Protein AF-A0A3B9JAD2-F1 (afdb_monomer_lite)

Foldseek 3Di:
DAQELVVVVVVVVVVLVVLVVDPAAEAEYADPDDHDDHHRYDYHHQPPHPCSQWDWDFDDAAPFGKIWIWGFPCPPPDDPPDDTDIDTDIDRDNQVSLVVLCVVCVVPVPRRPNDDRPVPRD

Radius of gyration: 14.97 Å; chains: 1; bounding box: 37×29×38 Å

pLDDT: mean 92.14, std 4.78, range [67.0, 97.69]

Structure (mmCIF, N/CA/C/O backbone):
data_AF-A0A3B9JAD2-F1
#
_entry.id   AF-A0A3B9JAD2-F1
#
loop_
_atom_site.group_PDB
_atom_site.id
_atom_site.type_symbol
_atom_site.label_atom_id
_atom_site.label_alt_id
_atom_site.label_comp_id
_atom_site.label_asym_id
_atom_site.label_entity_id
_atom_site.label_seq_id
_atom_site.pdbx_PDB_ins_code
_atom_site.Cartn_x
_atom_site.Cartn_y
_atom_site.Cartn_z
_atom_site.occupancy
_atom_site.B_iso_or_equiv
_atom_site.auth_seq_id
_atom_site.auth_comp_id
_atom_site.auth_asym_id
_atom_site.auth_atom_id
_atom_site.pdbx_PDB_model_num
ATOM 1 N N . SER A 1 1 ? 3.358 -1.846 -1.613 1.00 85.94 1 SER A N 1
ATOM 2 C CA . SER A 1 1 ? 3.607 -1.109 -2.853 1.00 85.94 1 SER A CA 1
ATOM 3 C C . SER A 1 1 ? 4.298 -2.019 -3.836 1.00 85.94 1 SER A C 1
ATOM 5 O O . SER A 1 1 ? 4.898 -3.017 -3.444 1.00 85.94 1 SER A O 1
ATOM 7 N N . PHE A 1 2 ? 4.199 -1.671 -5.106 1.00 84.81 2 PHE A N 1
ATOM 8 C CA . PHE A 1 2 ? 5.046 -2.179 -6.165 1.00 84.81 2 PHE A CA 1
ATOM 9 C C . PHE A 1 2 ? 5.645 -0.966 -6.861 1.00 84.81 2 PHE A C 1
ATOM 11 O O . PHE A 1 2 ? 4.977 0.048 -6.981 1.00 84.81 2 PHE A O 1
ATOM 18 N N . GLN A 1 3 ? 6.886 -1.050 -7.334 1.00 85.75 3 GLN A N 1
ATOM 19 C CA . GLN A 1 3 ? 7.441 0.045 -8.145 1.00 85.75 3 GLN A CA 1
ATOM 20 C C . GLN A 1 3 ? 6.612 0.247 -9.428 1.00 85.75 3 GLN A C 1
ATOM 22 O O . GLN A 1 3 ? 6.395 1.371 -9.856 1.00 85.75 3 GLN A O 1
ATOM 27 N N . TYR A 1 4 ? 6.081 -0.850 -9.982 1.00 90.31 4 TYR A N 1
ATOM 28 C CA . TYR A 1 4 ? 5.331 -0.899 -11.237 1.00 90.31 4 TYR A CA 1
ATOM 29 C C . TYR A 1 4 ? 4.114 -1.824 -11.114 1.00 90.31 4 TYR A C 1
ATOM 31 O O . TYR A 1 4 ? 4.210 -2.884 -10.482 1.00 90.31 4 TYR A O 1
ATOM 39 N N . PHE A 1 5 ? 2.991 -1.473 -11.741 1.00 93.50 5 PHE A N 1
ATOM 40 C CA . PHE A 1 5 ? 1.769 -2.286 -11.753 1.00 93.50 5 PHE A CA 1
ATOM 41 C C . PHE A 1 5 ? 1.923 -3.604 -12.515 1.00 93.50 5 PHE A C 1
ATOM 43 O O . PHE A 1 5 ? 1.329 -4.608 -12.115 1.00 93.50 5 PHE A O 1
ATOM 50 N N . SER A 1 6 ? 2.793 -3.674 -13.522 1.00 91.56 6 SER A N 1
ATOM 51 C CA . SER A 1 6 ? 3.139 -4.928 -14.209 1.00 91.56 6 SER A CA 1
ATOM 52 C C . SER A 1 6 ? 3.608 -6.031 -13.251 1.00 91.56 6 SER A C 1
ATOM 54 O O . SER A 1 6 ? 3.341 -7.216 -13.465 1.00 91.56 6 SER A O 1
ATOM 56 N N . ARG A 1 7 ? 4.239 -5.661 -12.131 1.00 89.19 7 ARG A N 1
ATOM 57 C CA . ARG A 1 7 ? 4.688 -6.610 -11.099 1.00 89.19 7 ARG A CA 1
ATOM 58 C C . ARG A 1 7 ? 3.548 -7.152 -10.235 1.00 89.19 7 ARG A C 1
ATOM 60 O O . ARG A 1 7 ? 3.703 -8.218 -9.642 1.00 89.19 7 ARG A O 1
ATOM 67 N N . ILE A 1 8 ? 2.417 -6.451 -10.177 1.00 88.75 8 ILE A N 1
ATOM 68 C CA . ILE A 1 8 ? 1.202 -6.893 -9.478 1.00 88.75 8 ILE A CA 1
ATOM 69 C C . ILE A 1 8 ? 0.496 -7.972 -10.286 1.00 88.75 8 ILE A C 1
ATOM 71 O O . ILE A 1 8 ? 0.026 -8.954 -9.715 1.00 88.75 8 ILE A O 1
ATOM 75 N N . VAL A 1 9 ? 0.461 -7.823 -11.613 1.00 84.44 9 VAL A N 1
ATOM 76 C CA . VAL A 1 9 ? -0.171 -8.788 -12.525 1.00 84.44 9 VAL A CA 1
ATOM 77 C C . VAL A 1 9 ? 0.416 -10.189 -12.322 1.00 84.44 9 VAL A C 1
ATOM 79 O O . VAL A 1 9 ? -0.322 -11.163 -12.209 1.00 84.44 9 VAL A O 1
ATOM 82 N N . ALA A 1 10 ? 1.737 -10.290 -12.145 1.00 85.69 10 ALA A N 1
ATOM 83 C CA . ALA A 1 10 ? 2.415 -11.555 -11.851 1.00 85.69 10 ALA A CA 1
ATOM 84 C C . ALA A 1 10 ? 2.022 -12.191 -10.496 1.00 85.69 10 ALA A C 1
ATOM 86 O O . ALA A 1 10 ? 2.342 -13.348 -10.244 1.00 85.69 10 ALA A O 1
ATOM 87 N N . GLN A 1 11 ? 1.352 -11.444 -9.615 1.00 89.62 11 GLN A N 1
ATOM 88 C CA . GLN A 1 11 ? 0.951 -11.845 -8.261 1.00 89.62 11 GLN A CA 1
ATOM 89 C C . GLN A 1 11 ? -0.579 -11.859 -8.086 1.00 89.62 11 GLN A C 1
ATOM 91 O O . GLN A 1 11 ? -1.074 -11.830 -6.955 1.00 89.62 11 GLN A O 1
ATOM 96 N N . GLN A 1 12 ? -1.334 -11.898 -9.189 1.00 91.19 12 GLN A N 1
ATOM 97 C CA . GLN A 1 12 ? -2.786 -11.709 -9.199 1.00 91.19 12 GLN A CA 1
ATOM 98 C C . GLN A 1 12 ? -3.537 -12.621 -8.219 1.00 91.19 12 GLN A C 1
ATOM 100 O O . GLN A 1 12 ? -4.384 -12.140 -7.466 1.00 91.19 12 GLN A O 1
ATOM 105 N N . GLU A 1 13 ? -3.231 -13.921 -8.188 1.00 93.06 13 GLU A N 1
ATOM 106 C CA . GLU A 1 13 ? -3.914 -14.872 -7.298 1.00 93.06 13 GLU A CA 1
ATOM 107 C C . GLU A 1 13 ? -3.743 -14.481 -5.823 1.00 93.06 13 GLU A C 1
ATOM 109 O O . GLU A 1 13 ? -4.714 -14.385 -5.069 1.00 93.06 13 GLU A O 1
ATOM 114 N N . ARG A 1 14 ? -2.510 -14.152 -5.426 1.00 93.25 14 ARG A N 1
ATOM 115 C CA . ARG A 1 14 ? -2.186 -13.732 -4.062 1.00 93.25 14 ARG A CA 1
ATOM 116 C C . ARG A 1 14 ? -2.900 -12.436 -3.691 1.00 93.25 14 ARG A C 1
ATOM 118 O O . ARG A 1 14 ? -3.459 -12.334 -2.602 1.00 93.25 14 ARG A O 1
ATOM 125 N N . TYR A 1 15 ? -2.901 -11.455 -4.590 1.00 93.81 15 TYR A N 1
ATOM 126 C CA . TYR A 1 15 ? -3.516 -10.154 -4.329 1.00 93.81 15 TYR A CA 1
ATOM 127 C C . TYR A 1 15 ? -5.042 -10.188 -4.355 1.00 93.81 15 TYR A C 1
ATOM 129 O O . TYR A 1 15 ? -5.668 -9.423 -3.628 1.00 93.81 15 TYR A O 1
ATOM 137 N N . THR A 1 16 ? -5.638 -11.150 -5.061 1.00 95.06 16 THR A N 1
ATOM 138 C CA . THR A 1 16 ? -7.072 -11.446 -4.948 1.00 95.06 16 THR A CA 1
ATOM 139 C C . THR A 1 16 ? -7.430 -11.856 -3.517 1.00 95.06 16 THR A C 1
ATOM 141 O O . THR A 1 16 ? -8.386 -11.338 -2.949 1.00 95.06 16 THR A O 1
ATOM 144 N N . GLN A 1 17 ? -6.637 -12.731 -2.889 1.00 95.25 17 GLN A N 1
ATOM 145 C CA . GLN A 1 17 ? -6.890 -13.154 -1.505 1.00 95.25 17 GLN A CA 1
ATOM 146 C C . GLN A 1 17 ? -6.702 -12.011 -0.502 1.00 95.25 17 GLN A C 1
ATOM 148 O O . GLN A 1 17 ? -7.513 -11.850 0.407 1.00 95.25 17 GLN A O 1
ATOM 153 N N . VAL A 1 18 ? -5.675 -11.177 -0.691 1.00 93.44 18 VAL A N 1
ATOM 154 C CA . VAL A 1 18 ? -5.462 -9.986 0.148 1.00 93.44 18 VAL A CA 1
ATOM 155 C C . VAL A 1 18 ? -6.651 -9.032 0.034 1.00 93.44 18 VAL A C 1
ATOM 157 O O . VAL A 1 18 ? -7.226 -8.648 1.048 1.00 93.44 18 VAL A O 1
ATOM 160 N N . ALA A 1 19 ? -7.084 -8.722 -1.188 1.00 95.12 19 ALA A N 1
ATOM 161 C CA . ALA A 1 19 ? -8.247 -7.881 -1.451 1.00 95.12 19 ALA A CA 1
ATOM 162 C C . ALA A 1 19 ? -9.533 -8.418 -0.792 1.00 95.12 19 ALA A C 1
ATOM 164 O O . ALA A 1 19 ? -10.357 -7.645 -0.302 1.00 95.12 19 ALA A O 1
ATOM 165 N N . LEU A 1 20 ? -9.702 -9.745 -0.731 1.00 94.88 20 LEU A N 1
ATOM 166 C CA . LEU A 1 20 ? -10.833 -10.409 -0.071 1.00 94.88 20 LEU A CA 1
ATOM 167 C C . LEU A 1 20 ? -10.730 -10.443 1.466 1.00 94.88 20 LEU A C 1
ATOM 169 O O . LEU A 1 20 ? -11.762 -10.474 2.141 1.00 94.88 20 LEU A O 1
ATOM 173 N N . ALA A 1 21 ? -9.528 -10.379 2.030 1.00 93.25 21 ALA A N 1
ATOM 174 C CA . ALA A 1 21 ? -9.313 -10.366 3.477 1.00 93.25 21 ALA A CA 1
ATOM 175 C C . ALA A 1 21 ? -9.292 -8.950 4.085 1.00 93.25 21 ALA A C 1
ATOM 177 O O . ALA A 1 21 ? -9.552 -8.790 5.276 1.00 93.25 21 ALA A O 1
ATOM 178 N N . SER A 1 22 ? -8.988 -7.922 3.291 1.00 93.56 22 SER A N 1
ATOM 179 C CA . SER A 1 22 ? -8.875 -6.533 3.753 1.00 93.56 22 SER A CA 1
ATOM 180 C C . SER A 1 22 ? -10.189 -5.755 3.632 1.00 93.56 22 SER A C 1
ATOM 182 O O . SER A 1 22 ? -10.983 -5.984 2.723 1.00 93.56 22 SER A O 1
ATOM 184 N N . THR A 1 23 ? -10.412 -4.785 4.522 1.00 92.62 23 THR A N 1
ATOM 185 C CA . THR A 1 23 ? -11.529 -3.824 4.416 1.00 92.62 23 THR A CA 1
ATOM 186 C C . THR A 1 23 ? -11.316 -2.813 3.287 1.00 92.62 23 THR A C 1
ATOM 188 O O . THR A 1 23 ? -12.283 -2.371 2.671 1.00 92.62 23 THR A O 1
ATOM 191 N N . GLY A 1 24 ? -10.057 -2.515 2.971 1.00 94.44 24 GLY A N 1
ATOM 192 C CA . GLY A 1 24 ? -9.625 -1.774 1.794 1.00 94.44 24 GLY A CA 1
ATOM 193 C C . GLY A 1 24 ? -8.178 -2.121 1.457 1.00 94.44 24 GLY A C 1
ATOM 194 O O . GLY A 1 24 ? -7.385 -2.440 2.346 1.00 94.44 24 GLY A O 1
ATOM 195 N N . LEU A 1 25 ? -7.844 -2.092 0.172 1.00 95.81 25 LEU A N 1
ATOM 196 C CA . LEU A 1 25 ? -6.508 -2.374 -0.336 1.00 95.81 25 LEU A CA 1
ATOM 197 C C . LEU A 1 25 ? -6.031 -1.205 -1.200 1.00 95.81 25 LEU A C 1
ATOM 199 O O . LEU A 1 25 ? -6.677 -0.850 -2.176 1.00 95.81 25 LEU A O 1
ATOM 203 N N . TRP A 1 26 ? -4.874 -0.631 -0.878 1.00 96.38 26 TRP A N 1
ATOM 204 C CA . TRP A 1 26 ? -4.259 0.425 -1.683 1.00 96.38 26 TRP A CA 1
ATOM 205 C C . TRP A 1 26 ? -3.016 -0.119 -2.379 1.00 96.38 26 TRP A C 1
ATOM 207 O O . TRP A 1 26 ? -2.051 -0.539 -1.731 1.00 96.38 26 TRP A O 1
ATOM 217 N N . LEU A 1 27 ? -3.053 -0.137 -3.709 1.00 95.69 27 LEU A N 1
ATOM 218 C CA . LEU A 1 27 ? -1.961 -0.600 -4.554 1.00 95.69 27 LEU A CA 1
ATOM 219 C C . LEU A 1 27 ? -1.229 0.598 -5.140 1.00 95.69 27 LEU A C 1
ATOM 221 O O . LEU A 1 27 ? -1.707 1.249 -6.058 1.00 95.69 27 LEU A O 1
ATOM 225 N N . TYR A 1 28 ? -0.054 0.857 -4.584 1.00 95.38 28 TYR A N 1
ATOM 226 C CA . TYR A 1 28 ? 0.850 1.924 -4.997 1.00 95.38 28 TYR A CA 1
ATOM 227 C C . TYR A 1 28 ? 1.806 1.412 -6.064 1.00 95.38 28 TYR A C 1
ATOM 229 O O . TYR A 1 28 ? 2.360 0.323 -5.868 1.00 95.38 28 TYR A O 1
ATOM 237 N N . GLY A 1 29 ? 2.012 2.191 -7.123 1.00 94.06 29 GLY A N 1
ATOM 238 C CA . GLY A 1 29 ? 3.010 1.935 -8.157 1.00 94.06 29 GLY A CA 1
ATOM 239 C C . GLY A 1 29 ? 2.822 2.786 -9.406 1.00 94.06 29 GLY A C 1
ATOM 240 O O . GLY A 1 29 ? 1.800 3.447 -9.577 1.00 94.06 29 GLY A O 1
ATOM 241 N N . VAL A 1 30 ? 3.817 2.752 -10.291 1.00 93.81 30 VAL A N 1
ATOM 242 C CA . VAL A 1 30 ? 3.739 3.380 -11.615 1.00 93.81 30 VAL A CA 1
ATOM 243 C C . VAL A 1 30 ? 2.796 2.555 -12.510 1.00 93.81 30 VAL A C 1
ATOM 245 O O . VAL A 1 30 ? 2.991 1.336 -12.614 1.00 93.81 30 VAL A O 1
ATOM 248 N N . PRO A 1 31 ? 1.794 3.168 -13.173 1.00 94.19 31 PRO A N 1
ATOM 249 C CA . PRO A 1 31 ? 0.793 2.479 -13.985 1.00 94.19 31 PRO A CA 1
ATOM 250 C C . PRO A 1 31 ? 1.319 2.103 -15.378 1.00 94.19 31 PRO A C 1
ATOM 252 O O . PRO A 1 31 ? 0.780 2.505 -16.406 1.00 94.19 31 PRO A O 1
ATOM 255 N N . ASP A 1 32 ? 2.375 1.292 -15.420 1.00 94.56 32 ASP A N 1
ATOM 256 C CA . ASP A 1 32 ? 2.976 0.764 -16.652 1.00 94.56 32 ASP A CA 1
ATOM 257 C C . ASP A 1 32 ? 2.156 -0.366 -17.307 1.00 94.56 32 ASP A C 1
ATOM 259 O O . ASP A 1 32 ? 2.418 -0.759 -18.444 1.00 94.56 32 ASP A O 1
ATOM 263 N N . ALA A 1 33 ? 1.156 -0.890 -16.597 1.00 92.50 33 ALA A N 1
ATOM 264 C CA . ALA A 1 33 ? 0.222 -1.906 -17.062 1.00 92.50 33 ALA A CA 1
ATOM 265 C C . ALA A 1 33 ? -1.145 -1.738 -16.371 1.00 92.50 33 ALA A C 1
ATOM 267 O O . ALA A 1 33 ? -1.205 -1.217 -15.252 1.00 92.50 33 ALA A O 1
ATOM 268 N N . PRO A 1 34 ? -2.251 -2.200 -16.988 1.00 91.25 34 PRO A N 1
ATOM 269 C CA . PRO A 1 34 ? -3.549 -2.215 -16.323 1.00 91.25 34 PRO A CA 1
ATOM 270 C C . PRO A 1 34 ? -3.522 -3.160 -15.117 1.00 91.25 34 PRO A C 1
ATOM 272 O O . PRO A 1 34 ? -3.003 -4.277 -15.199 1.00 91.25 34 PRO A O 1
ATOM 275 N N . LEU A 1 35 ? -4.116 -2.729 -14.003 1.00 89.56 35 LEU A N 1
ATOM 276 C CA . LEU A 1 35 ? -4.313 -3.603 -12.852 1.00 89.56 35 LEU A CA 1
ATOM 277 C C . LEU A 1 35 ? -5.489 -4.556 -13.087 1.00 89.56 35 LEU A C 1
ATOM 279 O O . LEU A 1 35 ? -6.500 -4.141 -13.660 1.00 89.56 35 LEU A O 1
ATOM 283 N N . PRO A 1 36 ? -5.398 -5.814 -12.618 1.00 89.88 36 PRO A N 1
ATOM 284 C CA . PRO A 1 36 ? -6.567 -6.673 -12.508 1.00 89.88 36 PRO A CA 1
ATOM 285 C C . PRO A 1 36 ? -7.628 -6.029 -11.610 1.00 89.88 36 PRO A C 1
ATOM 287 O O . PRO A 1 36 ? -7.303 -5.296 -10.674 1.00 89.88 36 PRO A O 1
ATOM 290 N N . ASP A 1 37 ? -8.894 -6.339 -11.876 1.00 90.50 37 ASP A N 1
ATOM 291 C CA . ASP A 1 37 ? -10.003 -5.882 -11.043 1.00 90.50 37 ASP A CA 1
ATOM 292 C C . ASP A 1 37 ? -10.004 -6.648 -9.711 1.00 90.50 37 ASP A C 1
ATOM 294 O O . ASP A 1 37 ? -10.366 -7.826 -9.640 1.00 90.50 37 ASP A O 1
ATOM 298 N N . PHE A 1 38 ? -9.524 -5.989 -8.658 1.00 93.06 38 PHE A N 1
ATOM 299 C CA . PHE A 1 38 ? -9.497 -6.519 -7.301 1.00 93.06 38 PHE A CA 1
ATOM 300 C C . PHE A 1 38 ? -10.588 -5.850 -6.461 1.00 93.06 38 PHE A C 1
ATOM 302 O O . PHE A 1 38 ? -10.725 -4.627 -6.438 1.00 93.06 38 PHE A O 1
ATOM 309 N N . ALA A 1 39 ? -11.330 -6.645 -5.689 1.00 92.94 39 ALA A N 1
ATOM 310 C CA . ALA A 1 39 ? -12.361 -6.117 -4.800 1.00 92.94 39 ALA A CA 1
ATOM 311 C C . ALA A 1 39 ? -11.782 -5.101 -3.796 1.00 92.94 39 ALA A C 1
ATOM 313 O O . ALA A 1 39 ? -10.693 -5.301 -3.260 1.00 92.94 39 ALA A O 1
ATOM 314 N N . ARG A 1 40 ? -12.528 -4.026 -3.501 1.00 93.38 40 ARG A N 1
ATOM 315 C CA . ARG A 1 40 ? -12.175 -3.024 -2.467 1.00 93.38 40 ARG A CA 1
ATOM 316 C C . ARG A 1 40 ? -10.765 -2.439 -2.636 1.00 93.38 40 ARG A C 1
ATOM 318 O O . ARG A 1 40 ? -10.081 -2.171 -1.649 1.00 93.38 40 ARG A O 1
ATOM 325 N N . THR A 1 41 ? -10.327 -2.287 -3.883 1.00 95.62 41 THR A N 1
ATOM 326 C CA . THR A 1 41 ? -8.963 -1.877 -4.206 1.00 95.62 41 THR A CA 1
ATOM 327 C C . THR A 1 41 ? -8.924 -0.492 -4.835 1.00 95.62 41 THR A C 1
ATOM 329 O O . THR A 1 41 ? -9.663 -0.205 -5.772 1.00 95.62 41 THR A O 1
ATOM 332 N N . THR A 1 42 ? -8.013 0.341 -4.344 1.00 95.69 42 THR A N 1
ATOM 333 C CA . THR A 1 42 ? -7.679 1.647 -4.907 1.00 95.69 42 THR A CA 1
ATOM 334 C C . THR A 1 42 ? -6.277 1.580 -5.501 1.00 95.69 42 THR A C 1
ATOM 336 O O . THR A 1 42 ? -5.307 1.292 -4.797 1.00 95.69 42 THR A O 1
ATOM 339 N N . ALA A 1 43 ? -6.160 1.850 -6.798 1.00 95.25 43 ALA A N 1
ATOM 340 C CA . ALA A 1 43 ? -4.873 2.049 -7.452 1.00 95.25 43 ALA A CA 1
ATOM 341 C C . ALA A 1 43 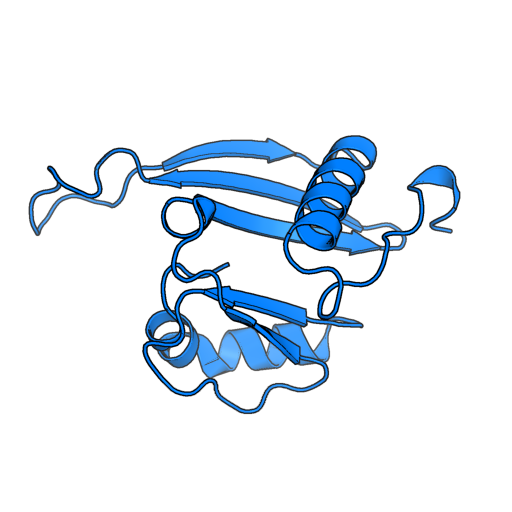? -4.362 3.467 -7.159 1.00 95.25 43 ALA A C 1
ATOM 343 O O . ALA A 1 43 ? -5.109 4.432 -7.321 1.00 95.25 43 ALA A O 1
ATOM 344 N N . VAL A 1 44 ? -3.107 3.588 -6.734 1.00 96.00 44 VAL A N 1
ATOM 345 C CA . VAL A 1 44 ? -2.445 4.863 -6.436 1.00 96.00 44 VAL A CA 1
ATOM 346 C C . VAL A 1 44 ? -1.237 5.006 -7.354 1.00 96.00 44 VAL A C 1
ATOM 348 O O . VAL A 1 44 ? -0.278 4.241 -7.241 1.00 96.00 44 VAL A O 1
ATOM 351 N N . ASP A 1 45 ? -1.311 5.974 -8.268 1.00 95.56 45 ASP A N 1
ATOM 352 C CA . ASP A 1 45 ? -0.225 6.311 -9.186 1.00 95.56 45 ASP A CA 1
ATOM 353 C C . ASP A 1 45 ? 0.880 7.047 -8.425 1.00 95.56 45 ASP A C 1
ATOM 355 O O . ASP A 1 45 ? 0.667 8.132 -7.885 1.00 95.56 45 ASP A O 1
ATOM 359 N N . THR A 1 46 ? 2.060 6.436 -8.355 1.00 94.94 46 THR A N 1
ATOM 360 C CA . THR A 1 46 ? 3.226 7.017 -7.677 1.00 94.94 46 THR A CA 1
ATOM 361 C C . THR A 1 46 ? 4.213 7.688 -8.630 1.00 94.94 46 THR A C 1
ATOM 363 O O . THR A 1 46 ? 5.298 8.064 -8.185 1.00 94.94 46 THR A O 1
ATOM 366 N N . SER A 1 47 ? 3.877 7.828 -9.914 1.00 94.12 47 SER A N 1
ATOM 367 C CA . SER A 1 47 ? 4.765 8.401 -10.930 1.00 94.12 47 SER A CA 1
ATOM 368 C C . SER A 1 47 ? 5.175 9.834 -10.588 1.00 94.12 47 SER A C 1
ATOM 370 O O . SER A 1 47 ? 4.353 10.665 -10.206 1.00 94.12 47 SER A O 1
ATOM 372 N N . GLY A 1 48 ? 6.459 10.140 -10.742 1.00 91.00 48 GLY A N 1
ATOM 373 C CA . GLY A 1 48 ? 7.057 11.425 -10.396 1.00 91.00 48 GLY A CA 1
ATOM 374 C C . GLY A 1 48 ? 7.215 11.667 -8.893 1.00 91.00 48 GLY A C 1
ATOM 375 O O . GLY A 1 48 ? 7.556 12.784 -8.502 1.00 91.00 48 GLY A O 1
ATOM 376 N N . THR A 1 49 ? 6.980 10.663 -8.039 1.00 91.06 49 THR A N 1
ATOM 377 C CA . THR A 1 49 ? 7.139 10.789 -6.581 1.00 91.06 49 THR A CA 1
ATOM 378 C C . THR A 1 49 ? 8.359 10.009 -6.084 1.00 91.06 49 THR A C 1
ATOM 380 O O . THR A 1 49 ? 8.725 8.994 -6.676 1.00 91.06 49 THR A O 1
ATOM 383 N N . PRO A 1 50 ? 8.958 10.387 -4.937 1.00 88.12 50 PRO A N 1
ATOM 384 C CA . PRO A 1 50 ? 10.039 9.602 -4.337 1.00 88.12 50 PRO A CA 1
ATOM 385 C C . PRO A 1 50 ? 9.669 8.140 -4.038 1.00 88.12 50 PRO A C 1
ATOM 387 O O . PRO A 1 50 ? 10.558 7.304 -3.907 1.00 88.12 50 PRO A O 1
ATOM 390 N N . LEU A 1 51 ? 8.372 7.807 -3.947 1.00 90.81 51 LEU A N 1
ATOM 391 C CA . LEU A 1 51 ? 7.891 6.458 -3.631 1.00 90.81 51 LEU A CA 1
ATOM 392 C C . LEU A 1 51 ? 8.254 5.408 -4.691 1.00 90.81 51 LEU A C 1
ATOM 394 O O . LEU A 1 51 ? 8.223 4.222 -4.372 1.00 90.81 51 LEU A O 1
ATOM 398 N N . GLU A 1 52 ? 8.653 5.809 -5.902 1.00 88.56 52 GLU A N 1
ATOM 399 C CA . GLU A 1 52 ? 9.170 4.896 -6.934 1.00 88.56 52 GLU A CA 1
ATOM 400 C C . GLU A 1 52 ? 10.409 4.108 -6.480 1.00 88.56 52 GLU A C 1
ATOM 402 O O . GLU A 1 52 ? 10.661 2.997 -6.952 1.00 88.56 52 GLU A O 1
ATOM 407 N N . HIS A 1 53 ? 11.168 4.648 -5.527 1.00 86.62 53 HIS A N 1
ATOM 408 C CA . HIS A 1 53 ? 12.379 4.020 -5.001 1.00 86.62 53 HIS A CA 1
ATOM 409 C C . HIS A 1 53 ? 12.121 3.173 -3.745 1.00 86.62 53 HIS A C 1
ATOM 411 O O . HIS A 1 53 ? 12.995 2.415 -3.319 1.00 86.62 53 HIS A O 1
ATOM 417 N N . TYR A 1 54 ? 10.907 3.237 -3.183 1.00 89.62 54 TYR A N 1
ATOM 418 C CA . TYR A 1 54 ? 10.557 2.573 -1.930 1.00 89.62 54 TYR A CA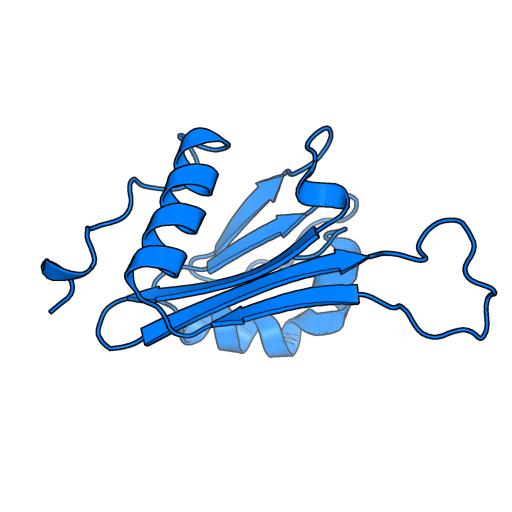 1
ATOM 419 C C . TYR A 1 54 ? 9.694 1.324 -2.130 1.00 89.62 54 TYR A C 1
ATOM 421 O O . TYR A 1 54 ? 8.629 1.327 -2.754 1.00 89.62 54 TYR A O 1
ATOM 429 N N . TRP A 1 55 ? 10.094 0.249 -1.459 1.00 91.12 55 TRP A N 1
ATOM 430 C CA . TRP A 1 55 ? 9.225 -0.865 -1.124 1.00 91.12 55 TRP A CA 1
ATOM 431 C C . TRP A 1 55 ? 8.629 -0.640 0.263 1.00 91.12 55 TRP A C 1
ATOM 433 O O . TRP A 1 55 ? 9.333 -0.614 1.269 1.00 91.12 55 TRP A O 1
ATOM 443 N N . PHE A 1 56 ? 7.304 -0.546 0.343 1.00 94.00 56 PHE A N 1
ATOM 444 C CA . PHE A 1 56 ? 6.604 -0.464 1.617 1.00 94.00 56 PHE A CA 1
ATOM 445 C C . PHE A 1 56 ? 5.361 -1.344 1.666 1.00 94.00 56 PHE A C 1
ATOM 447 O O . PHE A 1 56 ? 4.709 -1.607 0.654 1.00 94.00 56 PHE A O 1
ATOM 454 N N . VAL A 1 57 ? 5.015 -1.802 2.862 1.00 95.38 57 VAL A N 1
ATOM 455 C CA . VAL A 1 57 ? 3.758 -2.495 3.159 1.00 95.38 57 VAL A CA 1
ATOM 456 C C . VAL A 1 57 ? 3.253 -1.952 4.479 1.00 95.38 57 VAL A C 1
ATOM 458 O O . VAL A 1 57 ? 3.982 -1.966 5.467 1.00 95.38 57 VAL A O 1
ATOM 461 N N . ILE A 1 58 ? 2.013 -1.479 4.488 1.00 95.94 58 ILE A N 1
ATOM 462 C CA . ILE A 1 58 ? 1.376 -0.935 5.680 1.00 95.94 58 ILE A CA 1
ATOM 463 C C . ILE A 1 58 ? 0.091 -1.724 5.897 1.00 95.94 58 ILE A C 1
ATOM 465 O O . ILE A 1 58 ? -0.750 -1.782 5.001 1.00 95.94 58 ILE A O 1
ATOM 469 N N . ALA A 1 59 ? -0.042 -2.345 7.065 1.00 95.69 59 ALA A N 1
ATOM 470 C CA . ALA A 1 59 ? -1.304 -2.901 7.534 1.00 95.69 59 ALA A CA 1
ATOM 471 C C . ALA A 1 59 ? -1.705 -2.160 8.807 1.00 95.69 59 ALA A C 1
ATOM 473 O O . ALA A 1 59 ? -0.893 -2.013 9.724 1.00 95.69 59 ALA A O 1
ATOM 474 N N . TYR A 1 60 ? -2.936 -1.660 8.824 1.00 95.75 60 TYR A N 1
ATOM 475 C CA . TYR A 1 60 ? -3.420 -0.769 9.866 1.00 95.75 60 TYR A CA 1
ATOM 476 C C . TYR A 1 60 ? -4.916 -0.957 10.084 1.00 95.75 60 TYR A C 1
ATOM 478 O O . TYR A 1 60 ? -5.696 -0.885 9.134 1.00 95.75 60 TYR A O 1
ATOM 486 N N . GLY A 1 61 ? -5.296 -1.220 11.328 1.00 92.94 61 GLY A N 1
ATOM 487 C CA . GLY A 1 61 ? -6.672 -1.419 11.759 1.00 92.94 61 GLY A CA 1
ATOM 488 C C . GLY A 1 61 ? -6.730 -2.049 13.153 1.00 92.94 61 GLY A C 1
ATOM 489 O O . GLY A 1 61 ? -5.682 -2.289 13.756 1.00 92.94 61 GLY A O 1
ATOM 490 N N . PRO A 1 62 ? -7.934 -2.355 13.661 1.00 91.56 62 PRO A N 1
ATOM 491 C CA . PRO A 1 62 ? -8.116 -2.981 14.968 1.00 91.56 62 PRO A CA 1
ATOM 492 C C . PRO A 1 62 ? -7.247 -4.228 15.154 1.00 91.56 62 PRO A C 1
ATOM 494 O O . PRO A 1 62 ? -7.326 -5.185 14.380 1.00 91.56 62 PRO A O 1
ATOM 497 N N . GLY A 1 63 ? -6.370 -4.199 16.159 1.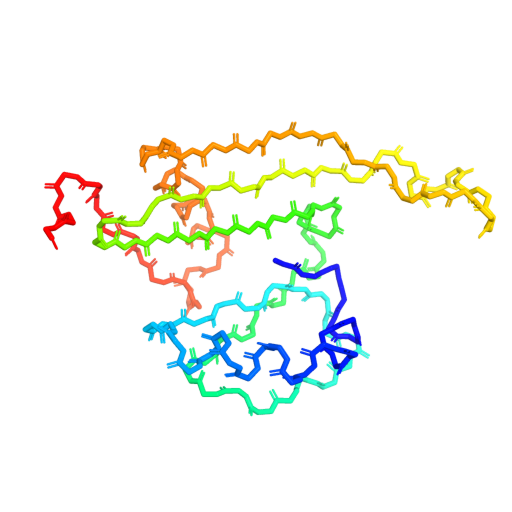00 90.00 63 GLY A N 1
ATOM 498 C CA . GLY A 1 63 ? -5.461 -5.303 16.478 1.00 90.00 63 GLY A CA 1
ATOM 499 C C . GLY A 1 63 ? -4.356 -5.590 15.448 1.00 90.00 63 GLY A C 1
ATOM 500 O O . GLY A 1 63 ? -3.600 -6.542 15.645 1.00 90.00 63 GLY A O 1
ATOM 501 N N . ILE A 1 64 ? -4.217 -4.794 14.379 1.00 92.06 64 ILE A N 1
ATOM 502 C CA . ILE A 1 64 ? -3.180 -4.974 13.355 1.00 92.06 64 ILE A CA 1
ATOM 503 C C . ILE A 1 64 ? -2.446 -3.668 13.057 1.00 92.06 64 ILE A C 1
ATOM 505 O O . ILE A 1 64 ? -2.990 -2.712 12.510 1.00 92.06 64 ILE A O 1
ATOM 509 N N . HIS A 1 65 ? -1.151 -3.668 13.359 1.00 94.62 65 HIS A N 1
ATOM 510 C CA . HIS A 1 65 ? -0.259 -2.553 13.077 1.00 94.62 65 HIS A CA 1
ATOM 511 C C . HIS A 1 65 ? 1.055 -3.113 12.571 1.00 94.62 65 HIS A C 1
ATOM 513 O O . HIS A 1 65 ? 1.744 -3.837 13.283 1.00 94.62 65 HIS A O 1
ATOM 519 N N . MET A 1 66 ? 1.387 -2.824 11.324 1.00 96.88 66 MET A N 1
ATOM 520 C CA . MET A 1 66 ? 2.600 -3.321 10.701 1.00 96.88 66 MET A CA 1
ATOM 521 C C . MET A 1 66 ? 3.048 -2.327 9.647 1.00 96.88 66 MET A C 1
ATOM 523 O O . MET A 1 66 ? 2.256 -1.895 8.811 1.00 96.88 66 MET A O 1
ATOM 527 N N . THR A 1 67 ? 4.329 -1.988 9.661 1.00 97.69 67 THR A N 1
ATOM 528 C CA . THR A 1 67 ? 4.952 -1.171 8.627 1.00 97.69 67 THR A CA 1
ATOM 529 C C . THR A 1 67 ? 6.284 -1.777 8.231 1.00 97.69 67 THR A C 1
ATOM 531 O O . THR A 1 67 ? 7.189 -1.908 9.052 1.00 97.69 67 THR A O 1
ATOM 534 N N . LEU A 1 68 ? 6.394 -2.125 6.956 1.00 96.56 68 LEU A N 1
ATOM 535 C CA . LEU A 1 68 ? 7.652 -2.312 6.251 1.00 96.56 68 LEU A CA 1
ATOM 536 C C . LEU A 1 68 ? 7.899 -1.053 5.424 1.00 96.56 68 LEU A C 1
ATOM 538 O O . LEU A 1 68 ? 7.008 -0.643 4.679 1.00 96.56 68 LEU A O 1
ATOM 542 N N . LEU A 1 69 ? 9.094 -0.484 5.516 1.00 94.69 69 LEU A N 1
ATOM 543 C CA . LEU A 1 69 ? 9.564 0.575 4.629 1.00 94.69 69 LEU A CA 1
ATOM 544 C C . LEU A 1 69 ? 11.034 0.315 4.324 1.00 94.69 69 LEU A C 1
ATOM 546 O O . LEU A 1 69 ? 11.839 0.230 5.250 1.00 94.69 69 LEU A O 1
ATOM 550 N N . ALA A 1 70 ? 11.370 0.178 3.048 1.00 94.44 70 ALA A N 1
ATOM 551 C CA . ALA A 1 70 ? 12.732 -0.043 2.601 1.00 94.44 70 ALA A CA 1
ATOM 552 C C . ALA A 1 70 ? 12.981 0.588 1.230 1.00 94.44 70 ALA A C 1
ATOM 554 O O . ALA A 1 70 ? 12.095 0.604 0.380 1.00 94.44 70 ALA A O 1
ATOM 555 N N . GLU A 1 71 ? 14.184 1.095 1.017 1.00 91.94 71 GLU A N 1
ATOM 556 C CA . GLU A 1 71 ? 14.657 1.657 -0.245 1.00 91.94 71 GLU A CA 1
ATOM 557 C C . GLU A 1 71 ? 15.553 0.640 -0.955 1.00 91.94 71 GLU A C 1
ATOM 559 O O . GLU A 1 71 ? 16.307 -0.089 -0.308 1.00 91.94 71 GLU A O 1
ATOM 564 N N . GLU A 1 72 ? 15.456 0.549 -2.281 1.00 88.44 72 GLU A N 1
ATOM 565 C CA . GLU A 1 72 ? 16.339 -0.318 -3.069 1.00 88.44 72 GLU A CA 1
ATOM 566 C C . GLU A 1 72 ? 17.698 0.360 -3.296 1.00 88.44 72 GLU A C 1
ATOM 568 O O . GLU A 1 72 ? 17.796 1.323 -4.051 1.00 88.44 72 GLU A O 1
ATOM 573 N N . ILE A 1 73 ? 18.759 -0.165 -2.679 1.00 89.12 73 ILE A N 1
ATOM 574 C CA . ILE A 1 73 ? 20.071 0.510 -2.627 1.00 89.12 73 ILE A CA 1
ATOM 575 C C . ILE A 1 73 ? 21.000 0.193 -3.804 1.00 89.12 73 ILE A C 1
ATOM 577 O O . ILE A 1 73 ? 22.020 0.851 -3.969 1.00 89.12 73 ILE A O 1
ATOM 581 N N . ASN A 1 74 ? 20.684 -0.814 -4.625 1.00 81.88 74 ASN A N 1
ATOM 582 C CA . ASN A 1 74 ? 21.537 -1.234 -5.742 1.00 81.88 74 ASN A CA 1
ATOM 583 C C . ASN A 1 74 ? 20.878 -1.105 -7.122 1.00 81.88 74 ASN A C 1
ATOM 585 O O . ASN A 1 74 ? 21.393 -1.654 -8.089 1.00 81.88 74 ASN A O 1
ATOM 589 N N . ALA A 1 75 ? 19.763 -0.380 -7.257 1.00 78.31 75 ALA A N 1
ATOM 590 C CA . ALA A 1 75 ? 18.952 -0.396 -8.481 1.00 78.31 75 ALA A CA 1
ATOM 591 C C . ALA A 1 75 ? 19.731 -0.079 -9.779 1.00 78.31 75 ALA A C 1
ATOM 593 O O . ALA A 1 75 ? 19.456 -0.687 -10.813 1.00 78.31 75 ALA A O 1
ATOM 594 N N . THR A 1 76 ? 20.701 0.840 -9.732 1.00 80.69 76 THR A N 1
ATOM 595 C CA . THR A 1 76 ? 21.462 1.321 -10.902 1.00 80.69 76 THR A CA 1
ATOM 596 C C . THR A 1 76 ? 22.759 0.564 -11.180 1.00 80.69 76 THR A C 1
ATOM 598 O O . THR A 1 76 ? 23.228 0.570 -12.314 1.00 80.69 76 THR A O 1
ATOM 601 N N . GLU A 1 77 ? 23.350 -0.063 -10.164 1.00 82.19 77 GLU A N 1
ATOM 602 C CA . GLU A 1 77 ? 24.676 -0.701 -10.245 1.00 82.19 77 GLU A CA 1
ATOM 603 C C . GLU A 1 77 ? 24.597 -2.234 -10.266 1.00 82.19 77 GLU A C 1
ATOM 605 O O . GLU A 1 77 ? 25.599 -2.904 -10.505 1.00 82.19 77 GLU A O 1
ATOM 610 N N . ARG A 1 78 ? 23.402 -2.794 -10.042 1.00 82.62 78 ARG A N 1
ATOM 611 C CA . ARG A 1 78 ? 23.166 -4.236 -9.933 1.00 82.62 78 ARG A CA 1
ATOM 612 C C . ARG A 1 78 ? 23.430 -4.963 -11.249 1.00 82.62 78 ARG A C 1
ATOM 614 O O . ARG A 1 78 ? 22.796 -4.682 -12.271 1.00 82.62 78 ARG A O 1
ATOM 621 N N . LEU A 1 79 ? 24.302 -5.968 -11.194 1.00 84.25 79 LEU A N 1
ATOM 622 C CA . LEU A 1 79 ? 24.511 -6.908 -12.296 1.00 84.25 79 LEU A CA 1
ATOM 623 C C . LEU A 1 79 ? 23.292 -7.832 -12.474 1.00 84.25 79 LEU A C 1
ATOM 625 O O . LEU A 1 79 ? 22.465 -7.999 -11.577 1.00 84.25 79 LEU A O 1
ATOM 629 N N . SER A 1 80 ? 23.142 -8.441 -13.653 1.00 80.06 80 SER A N 1
ATOM 630 C CA . SER A 1 80 ? 21.943 -9.226 -13.999 1.00 80.06 80 SER A CA 1
ATOM 631 C C . SER A 1 80 ? 21.676 -10.423 -13.077 1.00 80.06 80 SER A C 1
ATOM 633 O O . SER A 1 80 ? 20.528 -10.841 -12.937 1.00 80.06 80 SER A O 1
ATOM 635 N N . ASP A 1 81 ? 22.723 -10.971 -12.468 1.00 86.56 81 ASP A N 1
ATOM 636 C CA . ASP A 1 81 ? 22.729 -12.135 -11.582 1.00 86.56 81 ASP A CA 1
ATOM 637 C C . ASP A 1 81 ? 22.721 -11.772 -10.088 1.00 86.56 81 ASP A C 1
ATOM 639 O O . ASP A 1 81 ? 22.547 -12.647 -9.239 1.00 86.56 81 ASP A O 1
ATOM 643 N N . GLU A 1 82 ? 22.845 -10.488 -9.751 1.00 86.00 82 GLU A N 1
ATOM 644 C CA . GLU A 1 82 ? 22.836 -10.037 -8.366 1.00 86.00 82 GLU A CA 1
ATOM 645 C C . GLU A 1 82 ? 21.408 -9.874 -7.822 1.00 86.00 82 GLU A C 1
ATOM 647 O O . GLU A 1 82 ? 20.515 -9.336 -8.505 1.00 86.00 82 GLU A O 1
ATOM 652 N N . PRO A 1 83 ? 21.167 -10.294 -6.564 1.00 85.94 83 PRO A N 1
ATOM 653 C CA . PRO A 1 83 ? 19.885 -10.090 -5.917 1.00 85.94 83 PRO A CA 1
ATOM 654 C C . PRO A 1 83 ? 19.616 -8.598 -5.683 1.00 85.94 83 PRO A C 1
ATOM 656 O O . PRO A 1 83 ? 20.520 -7.772 -5.535 1.00 85.94 83 PRO A O 1
ATOM 659 N N . ARG A 1 84 ? 18.331 -8.245 -5.614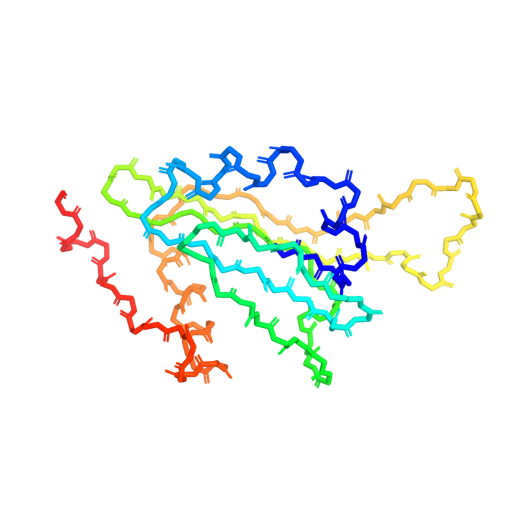 1.00 85.94 84 ARG A N 1
ATOM 660 C CA . ARG A 1 84 ? 17.904 -6.900 -5.208 1.00 85.94 84 ARG A CA 1
ATOM 661 C C . ARG A 1 84 ? 18.178 -6.726 -3.717 1.00 85.94 84 ARG A C 1
ATOM 663 O O . ARG A 1 84 ? 17.803 -7.596 -2.929 1.00 85.94 84 ARG A O 1
ATOM 670 N N . MET A 1 85 ? 18.815 -5.621 -3.348 1.00 89.12 85 MET A N 1
ATOM 671 C CA . MET A 1 85 ? 19.133 -5.289 -1.962 1.00 89.12 85 MET A CA 1
ATOM 672 C C . MET A 1 85 ? 18.280 -4.118 -1.501 1.00 89.12 85 MET A C 1
ATOM 674 O O . MET A 1 85 ? 18.072 -3.162 -2.246 1.00 89.12 85 MET A O 1
ATOM 678 N N . TYR A 1 86 ? 17.811 -4.200 -0.260 1.00 90.44 86 TYR A N 1
ATOM 679 C CA . TYR A 1 86 ? 16.987 -3.163 0.339 1.00 90.44 86 TYR A CA 1
ATOM 680 C C . TYR A 1 86 ? 17.519 -2.797 1.707 1.00 90.44 86 TYR A C 1
ATOM 682 O O . TYR A 1 86 ? 17.882 -3.680 2.487 1.00 90.44 86 TYR A O 1
ATOM 690 N N . GLU A 1 87 ? 17.493 -1.508 2.002 1.00 94.19 87 GLU A N 1
ATOM 691 C CA . GLU A 1 87 ? 17.780 -0.980 3.326 1.00 94.19 87 GLU A CA 1
ATOM 692 C C . GLU A 1 87 ? 16.527 -0.320 3.888 1.00 94.19 87 GLU A C 1
ATOM 694 O O . GLU A 1 87 ? 15.830 0.425 3.202 1.00 94.19 87 GLU A O 1
ATOM 699 N N . GLY A 1 88 ? 16.202 -0.629 5.137 1.00 94.50 88 GLY A N 1
ATOM 700 C CA . GLY A 1 88 ? 14.988 -0.138 5.758 1.00 94.50 88 GLY A CA 1
ATOM 701 C C . GLY A 1 88 ? 14.709 -0.804 7.088 1.00 94.50 88 GLY A C 1
ATOM 702 O O . GLY A 1 88 ? 15.590 -1.391 7.715 1.00 94.50 88 GLY A O 1
ATOM 703 N N . PHE A 1 89 ? 13.459 -0.725 7.520 1.00 95.50 89 PHE A N 1
ATOM 704 C CA . PHE A 1 89 ? 13.031 -1.304 8.783 1.00 95.50 89 PHE A CA 1
ATOM 705 C C . PHE A 1 89 ? 11.639 -1.922 8.671 1.00 95.50 89 PHE A C 1
ATOM 707 O O . PHE A 1 89 ? 10.845 -1.645 7.767 1.00 95.50 89 PHE A O 1
ATOM 714 N N . TYR A 1 90 ? 11.361 -2.780 9.644 1.00 96.88 90 TYR A N 1
ATOM 715 C CA . TYR A 1 90 ? 10.092 -3.453 9.824 1.00 96.88 90 TYR A CA 1
ATOM 716 C C . TYR A 1 90 ? 9.663 -3.298 11.279 1.00 96.88 90 TYR A C 1
ATOM 718 O O . TYR A 1 90 ? 10.441 -3.582 12.188 1.00 96.88 90 TYR A O 1
ATOM 726 N N . THR A 1 91 ? 8.450 -2.803 11.506 1.00 97.38 91 THR A N 1
ATOM 727 C CA . THR A 1 91 ? 7.949 -2.494 12.847 1.00 97.38 91 THR A CA 1
ATOM 728 C C . THR A 1 91 ? 6.468 -2.816 12.990 1.00 97.38 91 THR A C 1
ATOM 730 O O . THR A 1 91 ? 5.714 -2.788 12.015 1.00 97.38 91 THR A O 1
ATOM 733 N N . PHE A 1 92 ? 6.060 -3.079 14.230 1.00 96.88 92 PHE A N 1
ATOM 734 C CA . PHE A 1 92 ? 4.664 -3.219 14.649 1.00 96.88 92 PHE A CA 1
ATOM 735 C C . PHE A 1 92 ? 4.188 -2.026 15.495 1.00 96.88 92 PHE A C 1
ATOM 737 O O . PHE A 1 92 ? 3.134 -2.091 16.120 1.00 96.88 92 PHE A O 1
ATOM 744 N N . ASP A 1 93 ? 4.970 -0.941 15.555 1.00 95.88 93 ASP A N 1
ATOM 745 C CA . ASP A 1 93 ? 4.604 0.259 16.309 1.00 95.88 93 ASP A CA 1
ATOM 746 C C . ASP A 1 93 ? 3.363 0.935 15.680 1.00 95.88 93 ASP A C 1
ATOM 748 O O . ASP A 1 93 ? 3.429 1.402 14.533 1.00 95.88 93 ASP A O 1
ATOM 752 N N . PRO A 1 94 ? 2.239 1.027 16.416 1.00 95.38 94 PRO A N 1
ATOM 753 C CA . PRO A 1 94 ? 1.008 1.619 15.905 1.00 95.38 94 PRO A CA 1
ATOM 754 C C . PRO A 1 94 ? 1.136 3.117 15.609 1.00 95.38 94 PRO A C 1
ATOM 756 O O . PRO A 1 94 ? 0.563 3.599 14.630 1.00 95.38 94 PRO A O 1
ATOM 759 N N . ASN A 1 95 ? 1.932 3.852 16.391 1.00 95.69 95 ASN A N 1
ATOM 760 C CA . ASN A 1 95 ? 2.190 5.271 16.150 1.00 95.69 95 ASN A CA 1
ATOM 761 C C . ASN A 1 95 ? 3.002 5.469 14.876 1.00 95.69 95 ASN A C 1
ATOM 763 O O . ASN A 1 95 ? 2.813 6.453 14.159 1.00 95.69 95 ASN A O 1
ATOM 767 N N . PHE A 1 96 ? 3.914 4.541 14.588 1.00 95.75 96 PHE A N 1
ATOM 768 C CA . PHE A 1 96 ? 4.684 4.588 13.358 1.00 95.75 96 PHE A CA 1
ATOM 769 C C . PHE A 1 96 ? 3.797 4.325 12.137 1.00 95.75 96 PHE A C 1
ATOM 771 O O . PHE A 1 96 ? 3.801 5.129 11.206 1.00 95.75 96 PHE A O 1
ATOM 778 N N . ALA A 1 97 ? 2.980 3.267 12.168 1.00 96.25 97 ALA A N 1
ATOM 779 C CA . ALA A 1 97 ? 2.035 2.968 11.092 1.00 96.25 97 ALA A CA 1
ATOM 780 C C . ALA A 1 97 ? 1.081 4.144 10.825 1.00 96.25 97 ALA A C 1
ATOM 782 O O . ALA A 1 97 ? 0.931 4.569 9.677 1.00 96.25 97 ALA A O 1
ATOM 783 N N . TYR A 1 98 ? 0.528 4.742 11.885 1.00 96.50 98 TYR A N 1
ATOM 784 C CA . TYR A 1 98 ? -0.307 5.941 11.793 1.00 96.50 98 TYR A CA 1
ATOM 785 C C . TYR A 1 98 ? 0.416 7.113 11.115 1.00 96.50 98 TYR A C 1
ATOM 787 O O . TYR A 1 98 ? -0.120 7.733 10.192 1.00 96.50 98 TYR A O 1
ATOM 795 N N . LYS A 1 99 ? 1.659 7.408 11.523 1.00 96.56 99 LYS A N 1
ATOM 796 C CA . LYS A 1 99 ? 2.466 8.476 10.910 1.00 96.56 99 LYS A CA 1
ATOM 797 C C . LYS A 1 99 ? 2.695 8.233 9.423 1.00 96.56 99 LYS A C 1
ATOM 799 O O . LYS A 1 99 ? 2.554 9.171 8.641 1.00 96.56 99 LYS A O 1
ATOM 804 N N . VAL A 1 100 ? 3.015 7.003 9.018 1.00 95.75 100 VAL A N 1
ATOM 805 C CA . VAL A 1 100 ? 3.227 6.693 7.598 1.00 95.75 100 VA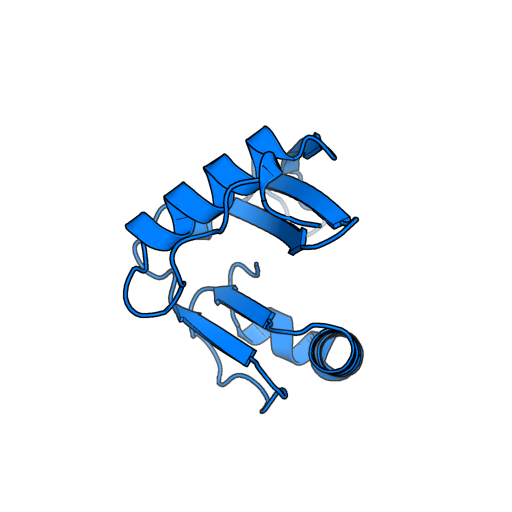L A CA 1
ATOM 806 C C . VAL A 1 100 ? 1.934 6.863 6.806 1.00 95.75 100 VAL A C 1
ATOM 808 O O . VAL A 1 100 ? 1.959 7.526 5.775 1.00 95.75 100 VAL A O 1
ATOM 811 N N . ILE A 1 101 ? 0.792 6.368 7.291 1.00 95.88 101 ILE A N 1
ATOM 812 C CA . ILE A 1 101 ? -0.489 6.553 6.584 1.00 95.88 101 ILE A CA 1
ATOM 813 C C . ILE A 1 101 ? -0.881 8.029 6.531 1.00 95.88 101 ILE A C 1
ATOM 815 O O . ILE A 1 101 ? -1.400 8.482 5.518 1.00 95.88 101 ILE A O 1
ATOM 819 N N . THR A 1 102 ? -0.555 8.809 7.562 1.00 97.12 102 THR A N 1
ATOM 820 C CA . THR A 1 102 ? -0.763 10.265 7.562 1.00 97.12 102 THR A CA 1
ATOM 821 C C . THR A 1 102 ? 0.054 10.940 6.458 1.00 97.12 102 THR A C 1
ATOM 823 O O . THR A 1 102 ? -0.440 11.841 5.782 1.00 97.12 102 THR A O 1
ATOM 826 N N . VAL A 1 103 ? 1.302 10.510 6.245 1.00 95.81 103 VAL A N 1
ATOM 827 C CA . VAL A 1 103 ? 2.118 10.978 5.113 1.00 95.81 103 VAL A CA 1
ATOM 828 C C . VAL A 1 103 ? 1.488 10.556 3.786 1.00 95.81 103 VAL A C 1
ATOM 830 O O . VAL A 1 103 ? 1.372 11.391 2.895 1.00 95.81 103 VAL A O 1
ATOM 833 N N . MET A 1 104 ? 1.015 9.312 3.665 1.00 95.56 104 MET A N 1
ATOM 834 C CA . MET A 1 104 ? 0.349 8.842 2.446 1.00 95.56 104 MET A CA 1
ATOM 835 C C . MET A 1 104 ? -0.926 9.645 2.144 1.00 95.56 104 MET A C 1
ATOM 837 O O . MET A 1 104 ? -1.097 10.087 1.014 1.00 95.56 104 MET A O 1
ATOM 841 N N . HIS A 1 105 ? -1.766 9.927 3.145 1.00 96.38 105 HIS A N 1
ATOM 842 C CA . HIS A 1 105 ? -2.932 10.807 3.009 1.00 96.38 105 HIS A CA 1
ATOM 843 C C . HIS A 1 105 ? -2.538 12.201 2.509 1.00 96.38 105 HIS A C 1
ATOM 845 O O . HIS A 1 105 ? -3.161 12.727 1.598 1.00 96.38 105 HIS A O 1
ATOM 851 N N . LYS A 1 106 ? -1.462 12.792 3.037 1.00 96.25 106 LYS A N 1
ATOM 852 C CA . LYS A 1 106 ? -0.988 14.105 2.568 1.00 96.25 106 LYS A CA 1
ATOM 853 C C . LYS A 1 106 ? -0.484 14.088 1.125 1.00 96.25 106 LYS A C 1
ATOM 855 O O . LYS A 1 106 ? -0.609 15.100 0.444 1.00 96.25 106 LYS A O 1
ATOM 860 N N . LEU A 1 107 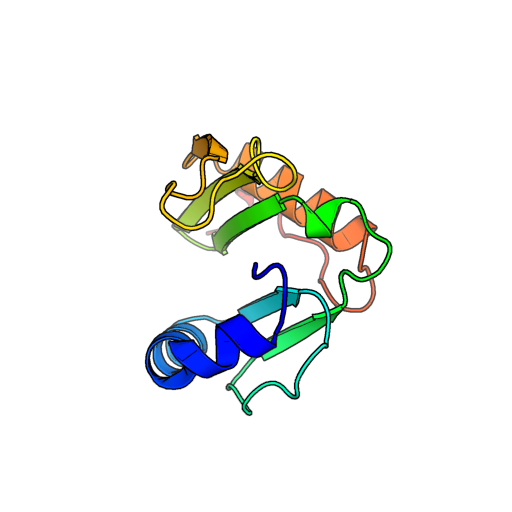? 0.103 12.977 0.681 1.00 94.88 107 LEU A N 1
ATOM 861 C CA . LEU A 1 107 ? 0.570 12.812 -0.698 1.00 94.88 107 LEU A CA 1
ATOM 862 C C . LEU A 1 107 ? -0.588 12.546 -1.671 1.00 94.88 107 LEU A C 1
ATOM 864 O O . LEU A 1 107 ? -0.555 13.047 -2.790 1.00 94.88 107 LEU A O 1
ATOM 868 N N . PHE A 1 108 ? -1.614 11.805 -1.241 1.00 95.94 108 PHE A N 1
ATOM 869 C CA . PHE A 1 108 ? -2.744 11.384 -2.078 1.00 95.94 108 PHE A CA 1
ATOM 870 C C . PHE A 1 108 ? -4.099 11.607 -1.372 1.00 95.94 108 PHE A C 1
ATOM 872 O O . PHE A 1 108 ? -4.830 10.644 -1.111 1.00 95.94 108 PHE A O 1
ATOM 879 N N . PRO A 1 109 ? -4.468 12.862 -1.052 1.00 95.62 109 PRO A N 1
ATOM 880 C CA . PRO A 1 109 ? -5.596 13.160 -0.161 1.00 95.62 109 PRO A CA 1
ATOM 881 C C . PRO A 1 109 ? -6.960 12.748 -0.721 1.00 95.62 109 PRO A C 1
ATOM 883 O O . PRO A 1 109 ? -7.882 12.482 0.044 1.00 95.62 109 PRO A O 1
ATOM 886 N N . GLU A 1 110 ? -7.092 12.664 -2.045 1.00 95.75 110 GLU A N 1
ATOM 887 C CA . GLU A 1 110 ? -8.334 12.249 -2.709 1.00 95.75 110 GLU A CA 1
ATOM 888 C C . GLU A 1 110 ? -8.511 10.722 -2.748 1.00 95.75 110 GLU A C 1
ATOM 890 O O . GLU A 1 110 ? -9.625 10.230 -2.911 1.00 95.75 110 GLU A O 1
ATOM 895 N N . GLN A 1 111 ? -7.424 9.958 -2.598 1.00 95.50 111 GLN A N 1
ATOM 896 C CA . GLN A 1 111 ? -7.416 8.496 -2.756 1.00 95.50 111 GLN A CA 1
ATOM 897 C C . GLN A 1 111 ? -7.250 7.758 -1.426 1.00 95.50 111 GLN A C 1
ATOM 899 O O . GLN A 1 111 ? -7.611 6.583 -1.308 1.00 95.50 111 GLN A O 1
ATOM 904 N N . ILE A 1 112 ? -6.680 8.429 -0.429 1.00 94.81 112 ILE A N 1
ATOM 905 C CA . ILE A 1 112 ? -6.355 7.865 0.874 1.00 94.81 112 ILE A CA 1
ATOM 906 C C . ILE A 1 112 ? -7.073 8.703 1.915 1.00 94.81 112 ILE A C 1
ATOM 908 O O . ILE A 1 112 ? -6.804 9.893 2.050 1.00 94.81 112 ILE A O 1
ATOM 912 N N . ALA A 1 113 ? -7.988 8.077 2.646 1.00 93.12 113 ALA A N 1
ATOM 913 C CA . ALA A 1 113 ? -8.710 8.738 3.721 1.00 93.12 113 ALA A CA 1
ATOM 914 C C . ALA A 1 113 ? -7.765 9.138 4.865 1.00 93.12 113 ALA A C 1
ATOM 916 O O . ALA A 1 113 ? -6.718 8.520 5.074 1.00 93.12 113 ALA A O 1
ATOM 917 N N . GLU A 1 114 ? -8.160 10.158 5.624 1.00 95.19 114 GLU A N 1
ATOM 918 C CA . GLU A 1 114 ? -7.465 10.529 6.854 1.00 95.19 114 GLU A CA 1
ATOM 919 C C . GLU A 1 114 ? -7.466 9.334 7.830 1.00 95.19 114 GLU A C 1
ATOM 921 O O . GLU A 1 114 ? -8.530 8.755 8.084 1.00 95.19 114 GLU A O 1
ATOM 926 N N . PRO A 1 115 ? -6.299 8.910 8.352 1.00 94.06 115 PRO A N 1
ATOM 927 C CA . PRO A 1 115 ? -6.242 7.771 9.255 1.00 94.06 115 PRO A CA 1
ATOM 928 C C . PRO A 1 115 ? -6.846 8.108 10.618 1.00 94.06 115 PRO A C 1
ATOM 930 O O . PRO A 1 115 ? -6.639 9.186 11.171 1.00 94.06 115 PRO A O 1
ATOM 933 N N . THR A 1 116 ? -7.533 7.136 11.208 1.00 94.81 116 THR A N 1
ATOM 934 C CA . THR A 1 116 ? -7.936 7.179 12.617 1.00 94.81 116 THR A CA 1
ATOM 935 C C . THR A 1 116 ? -6.704 7.071 13.515 1.00 94.81 116 THR A C 1
ATOM 937 O O . THR A 1 116 ? -5.783 6.332 13.185 1.00 94.81 116 THR A O 1
ATOM 940 N N . MET A 1 117 ? -6.667 7.797 14.636 1.00 94.81 117 MET A N 1
ATOM 941 C CA . MET A 1 117 ? -5.565 7.690 15.601 1.00 94.81 117 MET A CA 1
ATOM 942 C C . MET A 1 117 ? -5.513 6.293 16.243 1.00 94.81 117 MET A C 1
ATOM 944 O O . MET A 1 117 ? -6.574 5.713 16.483 1.00 94.81 117 MET A O 1
ATOM 948 N N . PRO A 1 118 ? -4.319 5.762 16.577 1.00 92.69 118 PRO A N 1
ATOM 949 C CA . PRO A 1 118 ? -4.185 4.436 17.173 1.00 92.69 118 PRO A CA 1
ATOM 950 C C . PRO A 1 118 ? -5.025 4.203 18.426 1.00 92.69 118 PRO A C 1
ATOM 952 O O . PRO A 1 118 ? -5.574 3.123 18.599 1.00 92.69 118 PRO A O 1
ATOM 955 N N . GLU A 1 119 ? -5.146 5.210 19.290 1.00 92.06 119 GLU A N 1
ATOM 956 C CA . GLU A 1 119 ? -5.884 5.115 20.553 1.00 92.06 119 GLU A CA 1
ATOM 957 C C . GLU A 1 119 ? -7.403 5.005 20.349 1.00 92.06 119 GLU A C 1
ATOM 959 O O . GLU A 1 119 ? -8.127 4.715 21.297 1.00 92.06 119 GLU A O 1
ATOM 964 N N . LEU A 1 120 ? -7.879 5.255 19.125 1.00 92.00 120 LEU A N 1
ATOM 965 C CA . LEU A 1 120 ? -9.283 5.186 18.725 1.00 92.00 120 LEU A CA 1
ATOM 966 C C . LEU A 1 120 ? -9.596 3.934 17.884 1.00 92.00 120 LEU A C 1
ATOM 968 O O . LEU A 1 120 ? -10.737 3.759 17.460 1.00 92.00 120 LEU A O 1
ATOM 972 N N . LEU A 1 121 ? -8.596 3.087 17.609 1.00 85.44 121 LEU A N 1
ATOM 973 C CA . LEU A 1 121 ? -8.780 1.790 16.961 1.00 85.44 121 LEU A CA 1
ATOM 974 C C . LEU A 1 121 ? -9.094 0.732 18.028 1.00 85.44 121 LEU A C 1
ATOM 976 O O . LEU A 1 121 ? -8.186 0.089 18.553 1.00 85.44 121 LEU A O 1
ATOM 980 N N . GLU A 1 122 ? -10.376 0.583 18.360 1.00 67.00 122 GLU A N 1
ATOM 981 C CA . GLU A 1 122 ? -10.889 -0.522 19.191 1.00 67.00 122 GLU A CA 1
ATOM 982 C C . GLU A 1 122 ? -10.981 -1.841 18.411 1.00 67.00 122 GLU A C 1
ATOM 984 O O . GLU A 1 122 ? -11.479 -1.820 17.260 1.00 67.00 122 GLU A O 1
#

Sequence (122 aa):
SFQYFSRIVAQQERYTQVALASTGLWLYGVPDAPLPDFARTTAVDTSGTPLEHYWFVIAYGPGIHMTLLAEEINATERLSDEPRMYEGFYTFDPNFAYKVITVMHKLFPEQIAEPTMPELLE

Secondary structure (DSSP, 8-state):
--SBTHHHHTTHHHHHHHHHHSS-EEEEEB-SSPPP--TTEEEEE-TTSGGGGEEEEEEEETTEEEEEEEEETTTTT--TTSPP-EEEEEE--HHHHHHHHHHHHHHSTTTSPPPPPGGG--